Protein AF-A0A183D0N3-F1 (af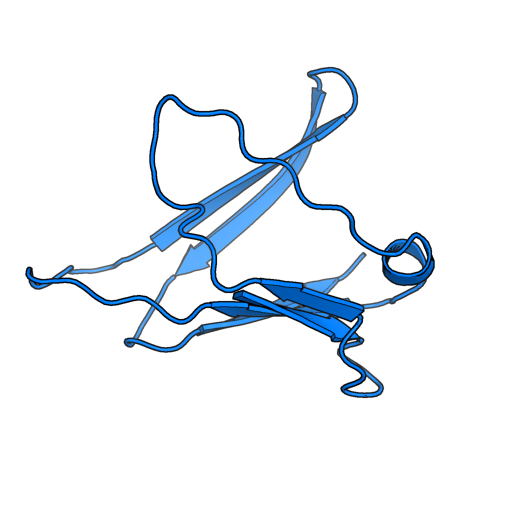db_monomer_lite)

pLDDT: mean 89.71, std 12.34, range [50.0, 98.06]

Sequence (86 aa):
MNLRDAESGKVLWQSHEDLAVPGKEHEAHVPKSILKCRTVSREINFTSAEKIDKFRLEQRVLLKGSVIEGIFFLLHYNKIQFQISN

Structure (mmCIF, N/CA/C/O backbone):
data_AF-A0A183D0N3-F1
#
_entry.id   AF-A0A183D0N3-F1
#
loop_
_atom_site.group_PDB
_atom_site.id
_atom_si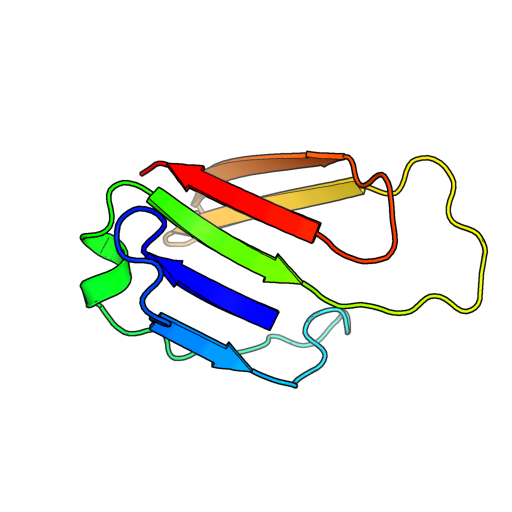te.type_symbol
_atom_site.label_atom_id
_atom_site.label_alt_id
_atom_site.label_comp_id
_atom_site.label_asym_id
_atom_site.label_entity_id
_atom_site.label_seq_id
_atom_site.pdbx_PDB_ins_code
_atom_site.Cartn_x
_atom_site.Cartn_y
_atom_site.Cartn_z
_atom_site.occupancy
_atom_site.B_iso_or_equiv
_atom_site.auth_seq_id
_atom_site.auth_comp_id
_atom_site.auth_asym_id
_atom_site.auth_atom_id
_atom_site.pdbx_PDB_model_num
ATOM 1 N N . MET A 1 1 ? -1.701 -5.315 -5.514 1.00 92.69 1 MET A N 1
ATOM 2 C CA . MET A 1 1 ? -1.229 -5.055 -4.130 1.00 92.69 1 MET A CA 1
ATOM 3 C C . MET A 1 1 ? -2.081 -5.836 -3.133 1.00 92.69 1 MET A C 1
ATOM 5 O O . MET A 1 1 ? -3.265 -6.0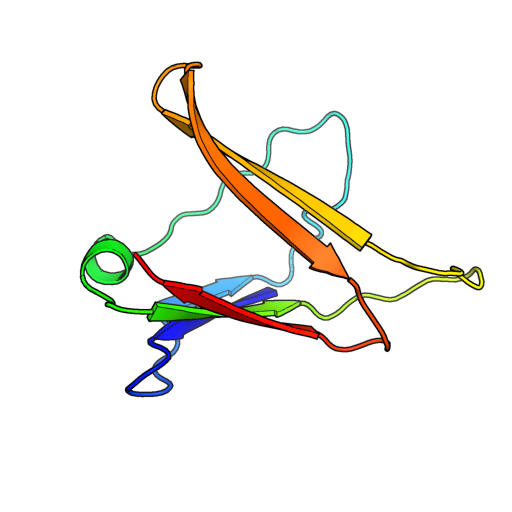19 -3.391 1.00 92.69 1 MET A O 1
ATOM 9 N N . 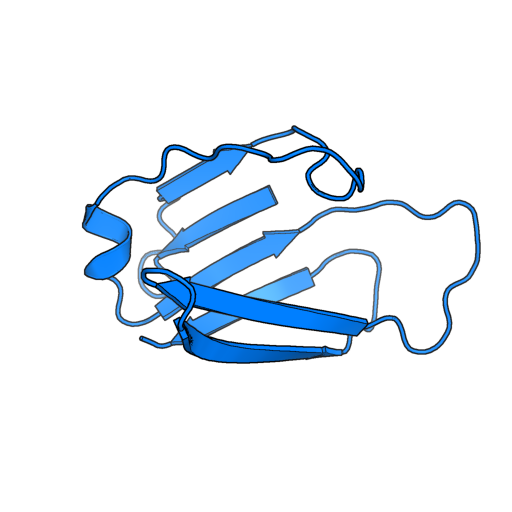ASN A 1 2 ? -1.513 -6.300 -2.014 1.00 95.56 2 ASN A N 1
ATOM 10 C CA . ASN A 1 2 ? -2.287 -6.858 -0.896 1.00 95.56 2 ASN A CA 1
ATOM 11 C C . ASN A 1 2 ? -1.866 -6.263 0.457 1.00 95.56 2 ASN A C 1
ATOM 13 O O . ASN A 1 2 ? -0.728 -5.821 0.618 1.00 95.56 2 ASN A O 1
ATOM 17 N N . LEU A 1 3 ? -2.812 -6.243 1.397 1.00 96.75 3 LEU A N 1
ATOM 18 C CA . LEU A 1 3 ? -2.641 -5.853 2.793 1.00 96.75 3 LEU A CA 1
ATOM 19 C C . LEU A 1 3 ? -3.075 -7.018 3.683 1.00 96.75 3 LEU A C 1
ATOM 21 O O . LEU A 1 3 ? -4.159 -7.583 3.501 1.00 96.75 3 LEU A O 1
ATOM 25 N N . ARG A 1 4 ? -2.235 -7.369 4.649 1.00 97.44 4 ARG A N 1
ATOM 26 C CA . ARG A 1 4 ? -2.443 -8.461 5.597 1.00 97.44 4 ARG A CA 1
ATOM 27 C C . ARG A 1 4 ? -2.232 -7.969 7.014 1.00 97.44 4 ARG A C 1
ATOM 29 O O . ARG A 1 4 ? -1.407 -7.094 7.250 1.00 97.44 4 ARG A O 1
ATOM 36 N N . ASP A 1 5 ? -2.931 -8.570 7.958 1.00 96.50 5 ASP A N 1
ATOM 37 C CA . ASP A 1 5 ? -2.504 -8.504 9.350 1.00 96.50 5 ASP A CA 1
ATOM 38 C C . ASP A 1 5 ? -1.149 -9.219 9.472 1.00 96.50 5 ASP A C 1
ATOM 40 O O . ASP A 1 5 ? -1.022 -10.377 9.067 1.00 96.50 5 ASP A O 1
ATOM 44 N N . ALA A 1 6 ? -0.127 -8.517 9.961 1.00 94.50 6 ALA A N 1
ATOM 45 C CA . ALA A 1 6 ? 1.227 -9.051 10.035 1.00 94.50 6 ALA A CA 1
ATOM 46 C C . ALA A 1 6 ? 1.376 -10.169 11.078 1.00 94.50 6 ALA A C 1
ATOM 48 O O . ALA A 1 6 ? 2.287 -10.981 10.946 1.00 94.50 6 ALA A O 1
ATOM 49 N N . GLU A 1 7 ? 0.504 -10.222 12.089 1.00 94.25 7 GLU A N 1
ATOM 50 C CA . GLU A 1 7 ? 0.570 -11.248 13.136 1.00 94.25 7 GLU A CA 1
ATOM 51 C C . GLU A 1 7 ? -0.093 -12.551 12.694 1.00 94.25 7 GLU A C 1
ATOM 53 O O . GLU A 1 7 ? 0.476 -13.628 12.856 1.00 94.25 7 GLU A O 1
ATOM 58 N N . SER A 1 8 ? -1.289 -12.460 12.107 1.00 95.56 8 SER A N 1
ATOM 59 C CA . SER A 1 8 ? -2.066 -13.638 11.701 1.00 95.56 8 SER A CA 1
ATOM 60 C C . SER A 1 8 ? -1.853 -14.064 10.245 1.00 95.56 8 SER A C 1
ATOM 62 O O . SER A 1 8 ? -2.261 -15.156 9.852 1.00 95.56 8 SER A O 1
ATOM 64 N N . GLY A 1 9 ? -1.282 -13.198 9.402 1.00 94.62 9 GLY A N 1
ATOM 65 C CA . GLY A 1 9 ? -1.161 -13.410 7.956 1.00 94.62 9 GLY A CA 1
ATOM 66 C C . GLY A 1 9 ? -2.481 -13.278 7.181 1.00 94.62 9 GLY A C 1
ATOM 67 O O . GLY A 1 9 ? -2.493 -13.426 5.949 1.00 94.62 9 GLY A O 1
ATOM 68 N N . LYS A 1 10 ? -3.594 -12.984 7.871 1.00 96.81 10 LYS A N 1
ATOM 69 C CA . LYS A 1 10 ? -4.928 -12.835 7.279 1.00 96.81 10 LYS A CA 1
ATOM 70 C C . LYS A 1 10 ? -4.940 -11.708 6.250 1.00 96.81 10 LYS A C 1
ATOM 72 O O . LYS A 1 10 ? -4.550 -10.586 6.557 1.00 96.81 10 LYS A O 1
ATOM 77 N N . VAL A 1 11 ? -5.457 -11.983 5.051 1.00 97.19 11 VAL A N 1
ATOM 78 C CA . VAL A 1 11 ? -5.698 -10.950 4.030 1.00 97.19 11 VAL A CA 1
ATOM 79 C C . VAL A 1 11 ? -6.826 -10.034 4.489 1.00 97.19 11 VAL A C 1
ATOM 81 O O . VAL A 1 11 ? -7.928 -10.493 4.784 1.00 97.19 11 VAL A O 1
ATOM 84 N N . LEU A 1 12 ? -6.538 -8.736 4.544 1.00 97.88 12 LEU A N 1
ATOM 85 C CA . LEU A 1 12 ? -7.501 -7.687 4.871 1.00 97.88 12 LEU A CA 1
ATOM 86 C C . LEU A 1 12 ? -8.014 -7.000 3.609 1.00 97.88 12 LEU A C 1
ATOM 88 O O . LEU A 1 12 ? -9.180 -6.628 3.542 1.00 97.88 12 LEU A O 1
ATOM 92 N N . TRP A 1 13 ? -7.149 -6.834 2.610 1.00 98.06 13 TRP A N 1
ATOM 93 C CA . TRP A 1 13 ? -7.508 -6.204 1.349 1.00 98.06 13 TRP A CA 1
ATOM 94 C C . TRP A 1 13 ? -6.569 -6.654 0.229 1.00 98.06 13 TRP A C 1
ATOM 96 O O . TRP A 1 13 ? -5.385 -6.912 0.459 1.00 98.06 13 TRP A O 1
ATOM 106 N N . GLN A 1 14 ? -7.092 -6.734 -0.991 1.00 97.56 14 GLN A N 1
ATOM 107 C CA . GLN A 1 14 ? -6.325 -7.059 -2.186 1.00 97.56 14 GLN A CA 1
ATOM 108 C C . GLN A 1 14 ? -6.945 -6.373 -3.402 1.00 97.56 14 GLN A C 1
ATOM 110 O O . GLN A 1 14 ? -8.164 -6.332 -3.538 1.00 97.56 14 GLN A O 1
ATOM 115 N N . SER A 1 15 ? -6.094 -5.869 -4.292 1.00 95.88 15 SER A N 1
ATOM 116 C CA . SER A 1 15 ? -6.496 -5.343 -5.595 1.00 95.88 15 SER A CA 1
ATOM 117 C C . SER A 1 15 ? -5.444 -5.658 -6.656 1.00 95.88 15 SER A C 1
ATOM 119 O O . SER A 1 15 ? -4.254 -5.825 -6.351 1.00 95.88 15 SER A O 1
ATOM 121 N N . HIS A 1 16 ? -5.900 -5.726 -7.903 1.00 95.06 16 HIS A N 1
ATOM 122 C CA . HIS A 1 16 ? -5.085 -5.888 -9.105 1.00 95.06 16 HIS A CA 1
ATOM 123 C C . HIS A 1 16 ? -5.002 -4.604 -9.942 1.00 95.06 16 HIS A C 1
ATOM 125 O O . HIS A 1 16 ? -4.372 -4.614 -10.993 1.00 95.06 16 HIS A O 1
ATOM 131 N N . GLU A 1 17 ? -5.618 -3.513 -9.484 1.00 95.19 17 GLU A N 1
ATOM 132 C CA . GLU A 1 17 ? -5.553 -2.223 -10.166 1.00 95.19 17 GLU A CA 1
ATOM 133 C C . GLU A 1 17 ? -4.155 -1.602 -10.091 1.00 95.19 17 GLU A C 1
ATOM 135 O O . GLU A 1 17 ? -3.424 -1.774 -9.106 1.00 95.19 17 GLU A O 1
ATOM 140 N N . ASP A 1 18 ? -3.805 -0.850 -11.135 1.00 94.00 18 ASP A N 1
ATOM 141 C CA . ASP A 1 18 ? -2.574 -0.073 -11.184 1.00 94.00 18 ASP A CA 1
ATOM 142 C C . ASP A 1 18 ? -2.752 1.274 -10.470 1.00 94.00 18 ASP A C 1
ATOM 144 O O . ASP A 1 18 ? -3.233 2.262 -11.030 1.00 94.00 18 ASP A O 1
ATOM 148 N N . LEU A 1 19 ? -2.338 1.294 -9.205 1.00 95.06 19 LEU A N 1
ATOM 149 C CA . LEU A 1 19 ? -2.363 2.479 -8.349 1.00 95.06 19 LEU A CA 1
ATOM 150 C C . LEU A 1 19 ? -1.148 3.400 -8.558 1.00 95.06 19 LEU A C 1
ATOM 152 O O . LEU A 1 19 ? -1.014 4.392 -7.843 1.00 95.06 19 LEU A O 1
ATOM 156 N N . ALA A 1 20 ? -0.246 3.081 -9.494 1.00 93.00 20 ALA A N 1
ATOM 157 C CA . ALA A 1 20 ? 0.906 3.921 -9.816 1.00 93.00 20 ALA A CA 1
ATOM 158 C C . ALA A 1 20 ? 0.591 4.988 -10.880 1.00 93.00 20 ALA A C 1
ATOM 160 O O . ALA A 1 20 ? 1.407 5.884 -11.094 1.00 93.00 20 ALA A O 1
ATOM 161 N N . VAL A 1 21 ? -0.580 4.925 -11.531 1.00 94.81 21 VAL A N 1
ATOM 162 C CA . VAL A 1 21 ? -0.989 5.900 -12.556 1.00 94.81 21 VAL A CA 1
ATOM 163 C C . VAL A 1 21 ? -1.168 7.292 -11.927 1.00 94.81 21 VAL A C 1
ATOM 165 O O . VAL A 1 21 ? -2.036 7.453 -11.063 1.00 94.81 21 VAL A O 1
ATOM 168 N N . PRO A 1 22 ? -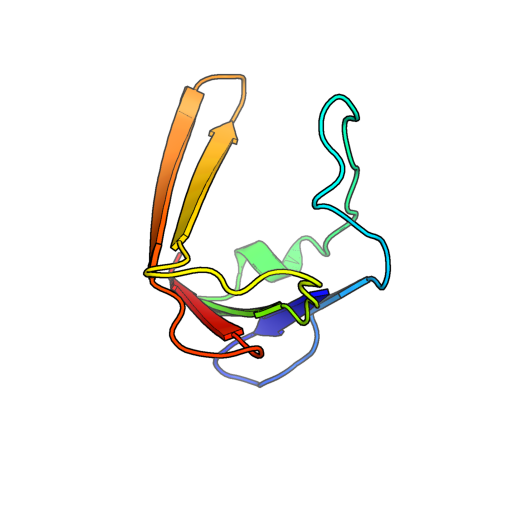0.393 8.311 -12.347 1.00 95.25 22 PRO A N 1
ATOM 169 C CA . PRO A 1 22 ? -0.477 9.658 -11.790 1.00 95.25 22 PRO A CA 1
ATOM 170 C C . PRO A 1 22 ? -1.668 10.448 -12.352 1.00 95.25 22 PRO A C 1
ATOM 172 O O . PRO A 1 22 ? -2.257 10.087 -13.368 1.00 95.25 22 PRO A O 1
ATOM 175 N N . GLY A 1 23 ? -2.014 11.565 -11.701 1.00 95.56 23 GLY A N 1
ATOM 176 C CA . GLY A 1 23 ? -3.065 12.488 -12.162 1.00 95.56 23 GLY A CA 1
ATOM 177 C C . GLY A 1 23 ? -4.500 11.980 -11.979 1.00 95.56 23 GLY A C 1
ATOM 178 O O . GLY A 1 23 ? -5.445 12.711 -12.262 1.00 95.56 23 GLY A O 1
ATOM 179 N N . LYS A 1 24 ? -4.660 10.755 -11.474 1.00 94.75 24 LYS A N 1
ATOM 180 C CA . LYS A 1 24 ? -5.934 10.149 -11.095 1.00 94.75 24 LYS A CA 1
ATOM 181 C C . LYS A 1 24 ? -5.973 9.956 -9.582 1.00 94.75 24 LYS A C 1
ATOM 183 O O . LYS A 1 24 ? -5.011 9.469 -8.991 1.00 94.75 24 LYS A O 1
ATOM 188 N N . GLU A 1 25 ? -7.100 10.299 -8.971 1.00 96.56 25 GLU A N 1
ATOM 189 C CA . GLU A 1 25 ? -7.401 9.881 -7.605 1.00 96.56 25 GLU A CA 1
ATOM 190 C C . GLU A 1 25 ? -7.909 8.436 -7.629 1.00 96.56 25 GLU A C 1
ATOM 192 O O . GLU A 1 25 ? -8.847 8.102 -8.356 1.00 96.56 25 GLU A O 1
ATOM 197 N N . HIS A 1 26 ? -7.235 7.563 -6.884 1.00 96.62 26 HIS A N 1
ATOM 198 C CA . HIS A 1 26 ? -7.604 6.155 -6.776 1.00 96.62 26 HIS A CA 1
ATOM 199 C C . HIS A 1 26 ? -8.311 5.905 -5.448 1.00 96.62 26 HIS A C 1
ATOM 201 O O . HIS A 1 26 ? -7.872 6.397 -4.409 1.00 96.62 26 HIS A O 1
ATOM 207 N N . GLU A 1 27 ? -9.359 5.088 -5.474 1.00 97.00 27 GLU A N 1
ATOM 208 C CA . GLU A 1 27 ? -10.144 4.744 -4.289 1.00 97.00 27 GLU A CA 1
ATOM 209 C C . GLU A 1 27 ? -9.890 3.294 -3.860 1.00 97.00 27 GLU A C 1
ATOM 211 O O . GLU A 1 27 ? -9.799 2.382 -4.681 1.00 97.00 27 GLU A O 1
ATOM 216 N N . ALA A 1 28 ? -9.787 3.062 -2.549 1.00 96.12 28 ALA A N 1
ATOM 217 C CA . ALA A 1 28 ? -9.646 1.726 -1.981 1.00 96.12 28 ALA A CA 1
ATOM 218 C C . ALA A 1 28 ? -10.571 1.549 -0.771 1.00 96.12 28 ALA A C 1
ATOM 220 O O . ALA A 1 28 ? -10.428 2.217 0.253 1.00 96.12 28 ALA A O 1
ATOM 221 N N . HIS A 1 29 ? -11.494 0.589 -0.857 1.00 96.94 29 HIS A N 1
ATOM 222 C CA . HIS A 1 29 ? -12.376 0.227 0.253 1.00 96.94 29 HIS A CA 1
ATOM 223 C C . HIS A 1 29 ? -11.725 -0.845 1.132 1.00 96.94 29 HIS A C 1
ATOM 225 O O . HIS A 1 29 ? -11.841 -2.044 0.878 1.00 96.94 29 HIS A O 1
ATOM 231 N N . VAL A 1 30 ? -11.024 -0.409 2.179 1.00 96.62 30 VAL A N 1
ATOM 232 C CA . VAL A 1 30 ? -10.395 -1.298 3.168 1.00 96.62 30 VAL A CA 1
ATOM 233 C C . VAL A 1 30 ? -11.323 -1.556 4.363 1.00 96.62 30 VAL A C 1
ATOM 235 O O . VAL A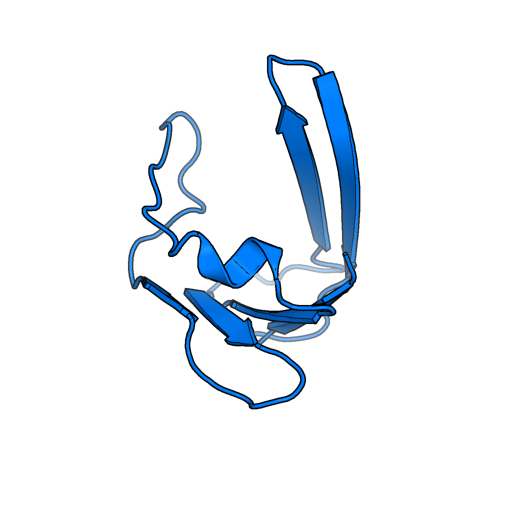 1 30 ? -12.078 -0.667 4.769 1.00 96.62 30 VAL A O 1
ATOM 238 N N . PRO A 1 31 ? -11.293 -2.752 4.978 1.00 97.69 31 PRO A N 1
ATOM 239 C CA . PRO A 1 31 ? -12.120 -3.029 6.144 1.00 97.69 31 PRO A CA 1
ATOM 240 C C . PRO A 1 31 ? -11.626 -2.238 7.356 1.00 97.69 31 PRO A C 1
ATOM 242 O O . PRO A 1 31 ? -10.437 -2.238 7.665 1.00 97.69 31 PRO A O 1
ATOM 245 N N . LYS A 1 32 ? -12.552 -1.655 8.128 1.00 97.12 32 LYS A N 1
ATOM 246 C CA . LYS A 1 32 ? -12.242 -0.899 9.361 1.00 97.12 32 LYS A CA 1
ATOM 247 C C . LYS A 1 32 ? -11.396 -1.686 10.370 1.00 97.12 32 LYS A C 1
ATOM 249 O O . LYS A 1 32 ? -10.700 -1.089 11.182 1.00 97.12 32 LYS A O 1
ATOM 254 N N . SER A 1 33 ? -11.446 -3.020 10.327 1.00 96.19 33 SER A N 1
ATOM 255 C CA . SER A 1 33 ? -10.634 -3.891 11.182 1.00 96.19 33 SER A CA 1
ATOM 256 C C . SER A 1 33 ? -9.129 -3.721 10.980 1.00 96.19 33 SER A C 1
ATOM 258 O O . SER A 1 33 ? -8.387 -4.063 11.891 1.00 96.19 33 SER A O 1
ATOM 260 N N . ILE A 1 34 ? -8.674 -3.174 9.844 1.00 96.88 34 ILE A N 1
ATOM 261 C CA . ILE A 1 34 ? -7.250 -2.893 9.605 1.00 96.88 34 ILE A CA 1
ATOM 262 C C . ILE A 1 34 ? -6.663 -1.919 10.633 1.00 96.88 34 ILE A C 1
ATOM 264 O O . ILE A 1 34 ? -5.512 -2.067 11.023 1.00 96.88 34 ILE A O 1
ATOM 268 N N . LEU A 1 35 ? -7.476 -0.991 11.150 1.00 96.00 35 LEU A N 1
ATOM 269 C CA . LEU A 1 35 ? -7.075 -0.036 12.188 1.00 96.00 35 LEU A CA 1
ATOM 270 C C . LEU A 1 35 ? -6.851 -0.697 13.558 1.00 96.00 35 LEU A C 1
ATOM 272 O O . LEU A 1 35 ? -6.341 -0.060 14.469 1.00 96.00 35 LEU A O 1
ATOM 276 N N . LYS A 1 36 ? -7.265 -1.961 13.726 1.00 95.94 36 LYS A N 1
ATOM 277 C CA . LYS A 1 36 ? -7.030 -2.743 14.948 1.00 95.94 36 LYS A CA 1
ATOM 278 C C . LYS A 1 36 ? -5.751 -3.574 14.879 1.00 95.94 36 LYS A C 1
ATOM 280 O O . LYS A 1 36 ? -5.352 -4.134 15.895 1.00 95.94 36 LYS A O 1
ATOM 285 N N . CYS A 1 37 ? -5.140 -3.708 13.703 1.00 95.56 37 CYS A N 1
ATOM 286 C CA . CYS A 1 37 ? -3.879 -4.421 13.569 1.00 95.56 37 CYS A CA 1
ATOM 287 C C . CYS A 1 37 ? -2.774 -3.608 14.242 1.00 95.56 37 CYS A C 1
ATOM 289 O O . CYS A 1 37 ? -2.654 -2.411 13.991 1.00 95.56 37 CYS A O 1
ATOM 291 N N . ARG A 1 38 ? -1.935 -4.260 15.052 1.00 94.50 38 ARG A N 1
ATOM 292 C CA . ARG A 1 38 ? -0.698 -3.635 15.543 1.00 94.50 38 ARG A CA 1
ATOM 293 C C . ARG A 1 38 ? 0.263 -3.368 14.391 1.00 94.50 38 ARG A C 1
ATOM 295 O O . ARG A 1 38 ? 0.982 -2.376 14.384 1.00 94.50 38 ARG A O 1
ATOM 302 N N . THR A 1 39 ? 0.298 -4.269 13.412 1.00 95.19 39 THR A N 1
ATOM 303 C CA . THR A 1 39 ? 1.137 -4.120 12.227 1.00 95.19 39 THR A CA 1
ATOM 304 C C . THR A 1 39 ? 0.429 -4.668 10.996 1.00 95.19 39 THR A C 1
ATOM 306 O O . THR A 1 39 ? -0.135 -5.761 11.024 1.00 95.19 39 THR A O 1
ATOM 309 N N . VAL A 1 40 ? 0.470 -3.920 9.898 1.00 95.69 40 VAL A N 1
ATOM 310 C CA . VAL A 1 40 ? -0.062 -4.330 8.598 1.00 95.69 40 VAL A CA 1
ATOM 311 C C . VAL A 1 40 ? 1.097 -4.707 7.692 1.00 95.69 40 VAL A C 1
ATOM 313 O O . VAL A 1 40 ? 1.977 -3.892 7.421 1.00 95.69 40 VAL A O 1
ATOM 316 N N . SER A 1 41 ? 1.090 -5.936 7.186 1.00 94.94 41 SER A N 1
ATOM 317 C CA . SER A 1 41 ? 1.991 -6.329 6.117 1.00 94.94 41 SER A CA 1
ATOM 318 C C . SER A 1 41 ? 1.428 -5.907 4.761 1.00 94.94 41 SER A C 1
ATOM 320 O O . SER A 1 41 ? 0.263 -6.165 4.465 1.00 94.94 41 SER A O 1
ATOM 322 N N . ARG A 1 42 ? 2.240 -5.268 3.918 1.00 93.81 42 ARG A N 1
ATOM 323 C CA . ARG A 1 42 ? 1.863 -4.881 2.553 1.00 93.81 42 ARG A CA 1
ATOM 324 C C . ARG A 1 42 ? 2.752 -5.570 1.539 1.00 93.81 42 ARG A C 1
ATOM 326 O O . ARG A 1 42 ? 3.968 -5.433 1.619 1.00 93.81 42 ARG A O 1
ATOM 333 N N . GLU A 1 43 ? 2.147 -6.189 0.531 1.00 92.94 43 GLU A N 1
ATOM 334 C CA . GLU A 1 43 ? 2.860 -6.711 -0.632 1.00 92.94 43 GLU A CA 1
ATOM 335 C C . GLU A 1 43 ? 2.493 -5.949 -1.911 1.00 92.94 43 GLU A C 1
ATOM 337 O O . GLU A 1 43 ? 1.314 -5.814 -2.267 1.00 92.94 43 GLU A O 1
ATOM 342 N N . ILE A 1 44 ? 3.513 -5.481 -2.632 1.00 90.69 44 ILE A N 1
ATOM 343 C CA . ILE A 1 44 ? 3.378 -4.849 -3.949 1.00 90.69 44 ILE A CA 1
ATOM 344 C C . ILE A 1 44 ? 4.173 -5.675 -4.957 1.00 90.69 44 ILE A C 1
ATOM 346 O O . ILE A 1 44 ? 5.355 -5.953 -4.754 1.00 90.69 44 ILE A O 1
ATOM 350 N N . ASN A 1 45 ? 3.501 -6.030 -6.049 1.00 89.88 45 ASN A N 1
ATOM 351 C CA . ASN A 1 45 ? 4.111 -6.623 -7.229 1.00 89.88 45 ASN A CA 1
ATOM 352 C C . ASN A 1 45 ? 4.031 -5.575 -8.340 1.00 89.88 45 ASN A C 1
ATOM 354 O O . ASN A 1 45 ? 2.962 -4.996 -8.545 1.00 89.88 45 ASN A O 1
ATOM 358 N N . PHE A 1 46 ? 5.153 -5.313 -9.003 1.00 90.06 46 PHE A N 1
ATOM 359 C CA . PHE A 1 46 ? 5.260 -4.337 -10.084 1.00 90.06 46 PHE A CA 1
ATOM 360 C C . PHE A 1 46 ? 6.248 -4.843 -11.136 1.00 90.06 46 PHE A C 1
ATOM 362 O O . PHE A 1 46 ? 7.057 -5.733 -10.874 1.00 90.06 46 PHE A O 1
ATOM 369 N N . THR A 1 47 ? 6.182 -4.261 -12.326 1.00 89.88 47 THR A N 1
ATOM 370 C CA . THR A 1 47 ? 7.119 -4.511 -13.422 1.00 89.88 47 THR A CA 1
ATOM 371 C C . THR A 1 47 ? 7.700 -3.186 -13.889 1.00 89.88 47 THR A C 1
ATOM 373 O O . THR A 1 47 ? 7.022 -2.164 -13.827 1.00 89.88 47 THR A O 1
ATOM 376 N N . SER A 1 48 ? 8.931 -3.202 -14.391 1.00 88.94 48 SER A N 1
ATOM 377 C CA . SER A 1 48 ? 9.551 -2.052 -15.046 1.00 88.94 48 SER A CA 1
ATOM 378 C C . SER A 1 48 ? 10.181 -2.514 -16.351 1.00 88.94 48 SER A C 1
ATOM 380 O O . SER A 1 48 ? 10.862 -3.538 -16.366 1.00 88.94 48 SER A O 1
ATOM 382 N N . ALA A 1 49 ? 9.945 -1.773 -17.435 1.00 91.94 49 ALA A N 1
ATOM 383 C CA . ALA A 1 49 ? 10.660 -1.986 -18.693 1.00 91.94 49 ALA A CA 1
ATOM 384 C C . ALA A 1 49 ? 12.130 -1.548 -18.575 1.00 91.94 49 ALA A C 1
ATOM 386 O O . ALA A 1 49 ? 13.013 -2.156 -19.171 1.00 91.94 49 ALA A O 1
ATOM 387 N N . GLU A 1 50 ? 12.383 -0.534 -17.748 1.00 91.38 50 GLU A N 1
ATOM 388 C CA . GLU A 1 50 ? 13.699 0.063 -17.556 1.00 91.38 50 GLU A CA 1
ATOM 389 C C . GLU A 1 50 ? 14.366 -0.431 -16.271 1.00 91.38 50 GLU A C 1
ATOM 391 O O . GLU A 1 50 ? 13.704 -0.729 -15.268 1.00 91.38 50 GLU A O 1
ATOM 396 N N . LYS A 1 51 ? 15.702 -0.452 -16.262 1.00 88.25 51 LYS A N 1
ATOM 397 C CA . LYS A 1 51 ? 16.468 -0.669 -15.031 1.00 88.25 51 LYS A CA 1
ATOM 398 C C . LYS A 1 51 ? 16.315 0.554 -14.123 1.00 88.25 51 LYS A C 1
ATOM 400 O O . LYS A 1 51 ? 16.583 1.675 -14.545 1.00 88.25 51 LYS A O 1
ATOM 405 N N . ILE A 1 52 ? 15.952 0.330 -12.861 1.00 86.88 52 ILE A N 1
ATOM 406 C CA . ILE A 1 52 ? 15.836 1.398 -11.862 1.00 86.88 52 ILE A CA 1
ATOM 407 C C . ILE A 1 52 ? 16.911 1.207 -10.794 1.00 86.88 52 ILE A C 1
ATOM 409 O O . ILE A 1 52 ? 16.862 0.260 -10.009 1.00 86.88 52 ILE A O 1
ATOM 413 N N . ASP A 1 53 ? 17.868 2.128 -10.737 1.00 87.94 53 ASP A N 1
ATOM 414 C CA . ASP A 1 53 ? 18.867 2.153 -9.673 1.00 87.94 53 ASP A CA 1
ATOM 415 C C . ASP A 1 53 ? 18.304 2.857 -8.428 1.00 87.94 53 ASP A C 1
ATOM 417 O O . ASP A 1 53 ? 17.752 3.954 -8.511 1.00 87.94 53 ASP A O 1
ATOM 421 N N . LYS A 1 54 ? 18.463 2.230 -7.252 1.00 88.38 54 LYS A N 1
ATOM 422 C CA . LYS A 1 54 ? 17.999 2.753 -5.948 1.00 88.38 54 LYS A CA 1
ATOM 423 C C . LYS A 1 54 ? 16.509 3.127 -5.940 1.00 88.38 54 LYS A C 1
ATOM 425 O O . LYS A 1 54 ? 16.132 4.195 -5.446 1.00 88.38 54 LYS A O 1
ATOM 430 N N . PHE A 1 55 ? 15.669 2.248 -6.488 1.00 90.25 55 PHE A N 1
ATOM 431 C CA . PHE A 1 55 ? 14.225 2.452 -6.487 1.00 90.25 55 PHE A CA 1
ATOM 432 C C . PHE A 1 55 ? 13.706 2.625 -5.054 1.00 90.25 55 PHE A C 1
ATOM 434 O O . PHE A 1 55 ? 14.085 1.888 -4.141 1.00 90.25 55 PHE A O 1
ATOM 441 N N . ARG A 1 56 ? 12.857 3.630 -4.848 1.00 91.62 56 ARG A N 1
ATOM 442 C CA . ARG A 1 56 ? 12.334 3.988 -3.532 1.00 91.62 56 ARG A CA 1
ATOM 443 C C . ARG A 1 56 ? 10.897 4.472 -3.619 1.00 91.62 56 ARG A C 1
ATOM 445 O O . ARG A 1 56 ? 10.499 5.039 -4.634 1.00 91.62 56 ARG A O 1
ATOM 452 N N . LEU A 1 57 ? 10.152 4.276 -2.537 1.00 92.81 57 LEU A N 1
ATOM 453 C CA . LEU A 1 57 ? 8.815 4.826 -2.359 1.00 92.81 57 LEU A CA 1
ATOM 454 C C . LEU A 1 57 ? 8.802 5.734 -1.131 1.00 92.81 57 LEU A C 1
ATOM 456 O O . LEU A 1 57 ? 9.180 5.324 -0.035 1.00 92.81 57 LEU A O 1
ATOM 460 N N . GLU A 1 58 ? 8.319 6.952 -1.330 1.00 95.00 58 GLU A N 1
ATOM 461 C CA . GLU A 1 58 ? 8.019 7.908 -0.272 1.00 95.00 58 GLU A CA 1
ATOM 462 C C . GLU A 1 58 ? 6.501 8.048 -0.196 1.00 95.00 58 GLU A C 1
ATOM 464 O O . GLU A 1 58 ? 5.855 8.424 -1.173 1.00 95.00 58 GLU A O 1
ATOM 469 N N . GLN A 1 59 ? 5.919 7.709 0.951 1.00 94.81 59 GLN A N 1
ATOM 470 C CA . GLN A 1 59 ? 4.476 7.743 1.154 1.00 94.81 59 GLN A CA 1
ATOM 471 C C . GLN A 1 59 ? 4.127 8.684 2.299 1.00 94.81 59 GLN A C 1
ATOM 473 O O . GLN A 1 59 ? 4.746 8.643 3.360 1.00 94.81 59 GLN A O 1
ATOM 478 N N . ARG A 1 60 ? 3.098 9.507 2.097 1.00 96.38 60 ARG A N 1
ATOM 479 C CA . ARG A 1 60 ? 2.514 10.354 3.140 1.00 96.38 60 ARG A CA 1
ATOM 480 C C . ARG A 1 60 ? 1.074 9.936 3.373 1.00 96.38 60 ARG A C 1
ATOM 482 O O . ARG A 1 60 ? 0.327 9.754 2.413 1.00 96.38 60 ARG A O 1
ATOM 489 N N . VAL A 1 61 ? 0.693 9.802 4.636 1.00 95.75 61 VAL A N 1
ATOM 490 C CA . VAL A 1 61 ? -0.695 9.581 5.042 1.00 95.75 61 VAL A CA 1
ATOM 491 C C . VAL A 1 61 ? -1.255 10.919 5.491 1.00 95.75 61 VAL A C 1
ATOM 493 O O . VAL A 1 61 ? -0.683 11.575 6.363 1.00 95.75 61 VAL A O 1
ATOM 496 N N . LEU A 1 62 ? -2.354 11.339 4.866 1.00 97.38 62 LEU A N 1
ATOM 497 C CA . LEU A 1 62 ? -3.011 12.602 5.169 1.00 97.38 62 LEU A CA 1
ATOM 498 C C . LEU A 1 62 ? -4.370 12.345 5.817 1.00 97.38 62 LEU A C 1
ATOM 500 O O . LEU A 1 62 ? -5.161 11.545 5.322 1.00 97.38 62 LEU A O 1
ATOM 504 N N . LEU A 1 63 ? -4.667 13.088 6.879 1.00 96.88 63 LEU A N 1
ATOM 505 C CA . LEU A 1 63 ? -6.002 13.198 7.452 1.00 96.88 63 LEU A CA 1
ATOM 506 C C . LEU A 1 63 ? -6.437 14.659 7.357 1.00 96.88 63 LEU A C 1
ATOM 508 O O . LEU A 1 63 ? -5.816 15.537 7.950 1.00 96.88 63 LEU A O 1
ATOM 512 N N . LYS A 1 64 ? -7.502 14.924 6.588 1.00 97.06 64 LYS A N 1
ATOM 513 C CA . LYS A 1 64 ? -8.035 16.282 6.350 1.00 97.06 64 LYS A CA 1
ATOM 514 C C . LYS A 1 64 ? -6.968 17.287 5.872 1.00 97.06 64 LYS A C 1
ATOM 516 O O . LYS A 1 64 ? -6.951 18.435 6.298 1.00 97.06 64 LYS A O 1
ATOM 521 N N . GLY A 1 65 ? -6.063 16.843 4.998 1.00 95.81 65 GLY A N 1
ATOM 522 C CA . GLY A 1 65 ? -4.996 17.677 4.428 1.00 95.81 65 GLY A CA 1
ATOM 523 C C . GLY A 1 65 ? -3.749 17.831 5.305 1.00 95.81 65 GLY A C 1
ATOM 524 O O . GLY A 1 65 ? -2.729 18.313 4.819 1.00 95.81 65 GLY A O 1
ATOM 525 N N . SER A 1 66 ? -3.777 17.378 6.560 1.00 97.38 66 SER A N 1
ATOM 526 C CA . SER A 1 66 ? -2.598 17.347 7.428 1.00 97.38 66 SER A CA 1
ATOM 527 C C . SER A 1 66 ? -1.886 16.002 7.327 1.00 97.38 66 SER A C 1
ATOM 529 O O . SER A 1 66 ? -2.530 14.955 7.368 1.00 97.38 66 SER A O 1
ATOM 531 N N . VAL A 1 67 ? -0.557 16.022 7.210 1.00 97.19 67 VAL A N 1
ATOM 532 C CA . VAL A 1 67 ? 0.258 14.800 7.240 1.00 97.19 67 VAL A CA 1
ATOM 533 C C . VAL A 1 67 ? 0.259 14.249 8.662 1.00 97.19 67 VAL A C 1
ATOM 535 O O . VAL A 1 67 ? 0.655 14.954 9.587 1.00 97.19 67 VAL A O 1
ATOM 538 N N . ILE A 1 68 ? -0.176 13.001 8.820 1.00 96.88 68 ILE A N 1
ATOM 539 C CA . ILE A 1 68 ? -0.148 12.290 10.104 1.00 96.88 68 ILE A CA 1
ATOM 540 C C . ILE A 1 68 ? 0.990 11.272 10.165 1.00 96.88 68 ILE A C 1
ATOM 542 O O . ILE A 1 68 ? 1.509 11.014 11.243 1.00 96.88 68 ILE A O 1
ATOM 546 N N . GLU A 1 69 ? 1.431 10.759 9.012 1.00 95.25 69 GLU A N 1
ATOM 547 C CA . GLU A 1 69 ? 2.564 9.839 8.915 1.00 95.25 69 GLU A CA 1
ATOM 548 C C . GLU A 1 69 ? 3.334 10.034 7.607 1.00 95.25 69 GLU A C 1
ATOM 550 O O . GLU A 1 69 ? 2.762 10.347 6.556 1.00 95.25 69 GLU A O 1
ATOM 555 N N . GLY A 1 70 ? 4.644 9.805 7.670 1.00 94.44 70 GLY A N 1
ATOM 556 C CA . GLY A 1 70 ? 5.535 9.743 6.518 1.00 94.44 70 GLY A CA 1
ATOM 557 C C . GLY A 1 70 ? 6.347 8.457 6.572 1.00 94.44 70 GLY A C 1
ATOM 558 O O . GLY A 1 70 ? 6.951 8.154 7.597 1.00 94.44 70 GLY A O 1
ATOM 559 N N . ILE A 1 71 ? 6.361 7.704 5.474 1.00 92.88 71 ILE A N 1
ATOM 560 C CA . ILE A 1 71 ? 7.032 6.408 5.398 1.00 92.88 71 ILE A CA 1
ATOM 561 C C . ILE A 1 71 ? 7.973 6.387 4.197 1.00 92.88 71 ILE A C 1
ATOM 563 O O . ILE A 1 71 ? 7.604 6.786 3.090 1.00 92.88 71 ILE A O 1
ATOM 567 N N . PHE A 1 72 ? 9.189 5.900 4.430 1.00 91.88 72 PHE A N 1
ATOM 568 C CA . PHE A 1 72 ? 10.225 5.738 3.420 1.00 91.88 72 PHE A CA 1
ATOM 569 C C . PHE A 1 72 ? 10.536 4.259 3.212 1.00 91.88 72 PHE A C 1
ATOM 571 O O . PHE A 1 72 ? 10.741 3.514 4.170 1.00 91.88 72 PHE A O 1
ATOM 578 N N . PHE A 1 73 ? 10.634 3.850 1.952 1.00 88.62 73 PHE A N 1
ATOM 579 C CA . PHE A 1 73 ? 10.935 2.479 1.574 1.00 88.62 73 PHE A CA 1
ATOM 580 C C . PHE A 1 73 ? 12.029 2.442 0.510 1.00 88.62 73 PHE A C 1
ATOM 582 O O . PHE A 1 73 ? 11.860 3.015 -0.564 1.00 88.62 73 PHE A O 1
ATOM 589 N N . LEU A 1 74 ? 13.120 1.721 0.782 1.00 87.06 74 LEU A N 1
ATOM 590 C CA . LEU A 1 74 ? 14.147 1.394 -0.210 1.00 87.06 74 LEU A CA 1
ATOM 591 C C . LEU A 1 74 ? 13.898 -0.012 -0.761 1.00 87.06 74 LEU A C 1
ATOM 593 O O . LEU A 1 74 ? 13.722 -0.961 0.004 1.00 87.06 74 LEU A O 1
ATOM 597 N N . LEU A 1 75 ? 13.857 -0.139 -2.085 1.00 82.94 75 LEU A N 1
ATOM 598 C CA . LEU A 1 75 ? 13.468 -1.368 -2.765 1.00 82.94 75 LEU A CA 1
ATOM 599 C C . LEU A 1 75 ? 14.700 -2.015 -3.392 1.00 82.94 75 LEU A C 1
ATOM 601 O O . LEU A 1 75 ? 15.449 -1.368 -4.123 1.00 82.94 75 LEU A O 1
ATOM 605 N N . HIS A 1 76 ? 14.886 -3.305 -3.111 1.00 68.19 76 HIS A N 1
ATOM 606 C CA . HIS A 1 76 ? 16.053 -4.049 -3.581 1.00 68.19 76 HIS A CA 1
ATOM 607 C C . HIS A 1 76 ? 15.749 -5.027 -4.739 1.00 68.19 76 HIS A C 1
ATOM 609 O O . HIS A 1 76 ? 16.690 -5.360 -5.445 1.00 68.19 76 HIS A O 1
ATOM 615 N N . TYR A 1 77 ? 14.488 -5.437 -4.999 1.00 62.06 77 TYR A N 1
ATOM 616 C CA . TYR A 1 77 ? 14.086 -6.358 -6.095 1.00 62.06 77 TYR A CA 1
ATOM 617 C C . TYR A 1 77 ? 12.578 -6.241 -6.473 1.00 62.06 77 TYR A C 1
ATOM 619 O O . TYR A 1 77 ? 11.824 -5.563 -5.776 1.00 62.06 77 TYR A O 1
ATOM 627 N N . ASN A 1 78 ? 12.121 -6.933 -7.540 1.00 58.59 78 ASN A N 1
ATOM 628 C CA . ASN A 1 78 ? 10.752 -6.911 -8.134 1.00 58.59 78 ASN A CA 1
ATOM 629 C C . ASN A 1 78 ? 9.592 -7.416 -7.236 1.00 58.59 78 ASN A C 1
ATOM 631 O O . ASN A 1 78 ? 8.466 -7.590 -7.702 1.00 58.59 78 ASN A O 1
ATOM 635 N N . LYS A 1 79 ? 9.839 -7.669 -5.949 1.00 50.00 79 LYS A N 1
ATOM 636 C CA . LYS A 1 79 ? 8.809 -8.021 -4.971 1.00 50.00 79 LYS A CA 1
ATOM 637 C C . LYS A 1 79 ? 9.121 -7.329 -3.662 1.00 50.00 79 LYS A C 1
ATOM 639 O O . LYS A 1 79 ? 10.259 -7.379 -3.195 1.00 50.00 79 LYS A O 1
ATOM 644 N N . ILE A 1 80 ? 8.106 -6.716 -3.064 1.00 56.25 80 ILE A N 1
ATOM 645 C CA . ILE A 1 80 ? 8.293 -5.981 -1.821 1.00 56.25 80 ILE A CA 1
ATOM 646 C C . ILE A 1 80 ? 7.269 -6.408 -0.792 1.00 56.25 80 ILE A C 1
ATOM 648 O O . ILE A 1 80 ? 6.073 -6.382 -1.076 1.00 56.25 80 ILE A O 1
ATOM 652 N N . GLN A 1 81 ? 7.754 -6.756 0.398 1.00 55.81 81 GLN A N 1
ATOM 653 C CA . GLN A 1 81 ? 6.944 -6.921 1.594 1.00 55.81 81 GLN A CA 1
ATOM 654 C C . GLN A 1 81 ? 7.352 -5.866 2.618 1.00 55.81 81 GLN A C 1
ATOM 656 O O . GLN A 1 81 ? 8.530 -5.713 2.931 1.00 55.81 81 GLN A O 1
ATOM 661 N N . PHE A 1 82 ? 6.372 -5.125 3.117 1.00 63.09 82 PHE A N 1
ATOM 662 C CA . PHE A 1 82 ? 6.548 -4.112 4.152 1.00 63.09 82 PHE A CA 1
ATOM 663 C C . PHE A 1 82 ? 5.748 -4.491 5.386 1.00 63.09 82 PHE A C 1
ATOM 665 O O . PHE A 1 82 ? 4.753 -5.199 5.261 1.00 63.09 82 PHE A O 1
ATOM 672 N N . GLN A 1 83 ? 6.153 -3.988 6.548 1.00 55.41 83 GLN A N 1
ATOM 673 C CA . GLN A 1 83 ? 5.385 -4.017 7.788 1.00 55.41 83 GLN A CA 1
ATOM 674 C C . GLN A 1 83 ? 5.193 -2.571 8.258 1.00 55.41 83 GLN A C 1
ATOM 676 O O . GLN A 1 83 ? 6.166 -1.836 8.396 1.00 55.41 83 GLN A O 1
ATOM 681 N N . ILE A 1 84 ? 3.941 -2.157 8.433 1.00 65.25 84 ILE A N 1
ATOM 682 C CA . ILE A 1 84 ? 3.550 -0.826 8.907 1.00 65.25 84 ILE A CA 1
ATOM 683 C C . ILE A 1 84 ? 3.020 -1.007 10.322 1.00 65.25 84 ILE A C 1
ATOM 685 O O . ILE A 1 84 ? 1.975 -1.631 10.486 1.00 65.25 84 ILE A O 1
ATOM 689 N N . SER A 1 85 ? 3.751 -0.538 11.327 1.00 57.44 85 SER A N 1
ATOM 690 C CA . SER A 1 85 ? 3.304 -0.529 12.723 1.00 57.44 85 SER A CA 1
ATOM 691 C C . SER A 1 85 ? 2.439 0.702 12.992 1.00 57.44 85 SER A C 1
ATOM 693 O O . SER A 1 85 ? 2.878 1.801 12.659 1.00 57.44 85 SER A O 1
ATOM 695 N N . ASN A 1 86 ? 1.258 0.500 13.583 1.00 54.66 86 ASN A N 1
ATOM 696 C CA . ASN A 1 86 ? 0.405 1.573 14.114 1.00 54.66 86 ASN A CA 1
ATOM 697 C C . ASN A 1 86 ? 0.868 2.014 15.510 1.00 54.66 86 ASN A C 1
ATOM 699 O O . ASN A 1 86 ? 1.459 1.168 16.225 1.00 54.66 86 ASN A O 1
#

Organism: NCBI:txid637853

InterPro domains:
  IPR008015 GMP phosphodiesterase, delta subunit [PF05351] (1-75)
  IPR014756 Immunoglobulin E-set [SSF81296] (1-74)
  IPR037036 GMP phosphodiesterase, delta subunit superfamily [G3DSA:2.70.50.40] (1-77)

Secondary structure (DSSP, 8-state):
-EEEETTT--EEEE--S-TT-TTS-------GGGGG-SEEEEEEE---SS--TT-EEEEEEEETTEEEEEEEEE--SSEEEEEEE-

Radius of gyration: 13.83 Å; chains: 1; bounding box: 31×31×34 Å

Foldseek 3Di:
DWKAQPVPRHTFDDDPDDPVDPPDDDDDDTDPCVVVRQKMKDKDADDDPDDDDFDKDWDFDDDPNDTPDIDIGTDDDRMDIDIDGD